Protein AF-D6PL75-F1 (afdb_monomer_lite)

Organism: NCBI:txid743654

Radius of gyration: 16.35 Å; chains: 1; bounding box: 37×18×47 Å

Foldseek 3Di:
DDPVVVVVVCVVLVVLVVVLVVVLVVLVVVQVPDPDRDPVSVVVSVVSNVVSVVVNVVVVVVVVVVVD

pLDDT: mean 74.58, std 12.01, range [45.56, 88.31]

Secondary structure (DSSP, 8-state):
--HHHHHHTTHHHHHHHHHHHHHHHHHHHHHHH-SS--HHHHHHHHHHHHHHHHHHHHHHHHHHHHT-

Structure (mmCIF, N/CA/C/O backbone):
data_AF-D6PL75-F1
#
_entry.id   AF-D6PL75-F1
#
loop_
_atom_site.group_PDB
_atom_site.id
_atom_site.type_symbol
_atom_site.label_atom_id
_atom_site.label_alt_id
_atom_site.label_comp_id
_atom_site.label_asym_id
_atom_site.label_entity_id
_atom_site.label_seq_id
_atom_site.pdbx_PDB_ins_code
_atom_site.Cartn_x
_atom_site.Cartn_y
_atom_site.Cartn_z
_atom_site.occupancy
_atom_site.B_iso_or_equiv
_atom_site.auth_seq_id
_atom_site.auth_comp_id
_atom_site.auth_asym_id
_atom_site.auth_atom_id
_atom_site.pdbx_PDB_model_num
ATOM 1 N N . MET A 1 1 ? -27.402 -9.234 16.001 1.00 46.47 1 MET A N 1
ATOM 2 C CA . MET A 1 1 ? -25.987 -8.922 16.306 1.00 46.47 1 MET A CA 1
ATOM 3 C C . MET A 1 1 ? -25.789 -7.435 16.095 1.00 46.47 1 MET A C 1
ATOM 5 O O . MET A 1 1 ? -25.982 -6.972 14.980 1.00 46.47 1 MET A O 1
ATOM 9 N N . ASN A 1 2 ? -25.542 -6.692 17.174 1.00 45.72 2 ASN A N 1
ATOM 10 C CA . ASN A 1 2 ? -25.510 -5.229 17.164 1.00 45.72 2 ASN A CA 1
ATOM 11 C C . ASN A 1 2 ? -24.219 -4.704 16.516 1.00 45.72 2 ASN A C 1
ATOM 13 O O . ASN A 1 2 ? -23.137 -5.247 16.747 1.00 45.72 2 ASN A O 1
ATOM 17 N N . VAL A 1 3 ? -24.336 -3.620 15.746 1.00 61.19 3 VAL A N 1
ATOM 18 C CA . VAL A 1 3 ? -23.226 -2.924 15.060 1.00 61.19 3 VAL A CA 1
ATOM 19 C C . VAL A 1 3 ? -22.140 -2.474 16.056 1.00 61.19 3 VAL A C 1
ATOM 21 O O . VAL A 1 3 ? -20.953 -2.440 15.737 1.00 61.19 3 VAL A O 1
ATOM 24 N N . GLU A 1 4 ? -22.529 -2.238 17.310 1.00 57.38 4 GLU A N 1
ATOM 25 C CA . GLU A 1 4 ? -21.646 -1.858 18.417 1.00 57.38 4 GLU A CA 1
ATOM 26 C C . GLU A 1 4 ? -20.605 -2.931 18.784 1.00 57.38 4 GLU A C 1
ATOM 28 O O . GLU A 1 4 ? -19.492 -2.599 19.192 1.00 57.38 4 GLU A O 1
ATOM 33 N N . THR A 1 5 ? -20.910 -4.224 18.613 1.00 55.38 5 THR A N 1
ATOM 34 C CA . THR A 1 5 ? -19.946 -5.307 18.885 1.00 55.38 5 THR A CA 1
ATOM 35 C C . THR A 1 5 ? -18.916 -5.436 17.758 1.00 55.38 5 THR A C 1
ATOM 37 O O . THR A 1 5 ? -17.755 -5.744 18.017 1.00 55.38 5 THR A O 1
ATOM 40 N N . PHE A 1 6 ? -19.316 -5.136 16.518 1.00 54.56 6 PHE A N 1
ATOM 41 C CA . PHE A 1 6 ? -18.433 -5.128 15.348 1.00 54.56 6 PHE A CA 1
ATOM 42 C C . PHE A 1 6 ? -17.400 -3.991 15.425 1.00 54.56 6 PHE A C 1
ATOM 44 O O . PHE A 1 6 ? -16.223 -4.197 15.134 1.00 54.56 6 PHE A O 1
ATOM 51 N N . LEU A 1 7 ? -17.816 -2.816 15.910 1.00 55.91 7 LEU A N 1
ATOM 52 C CA . LEU A 1 7 ? -16.926 -1.686 16.200 1.00 55.91 7 LEU A CA 1
ATOM 53 C C . LEU A 1 7 ? -15.983 -1.973 17.383 1.00 55.91 7 LEU A C 1
ATOM 55 O O . LEU A 1 7 ? -14.791 -1.680 17.296 1.00 55.91 7 LEU A O 1
ATOM 59 N N . LYS A 1 8 ? -16.473 -2.620 18.453 1.00 57.00 8 LYS A N 1
ATOM 60 C CA . LYS A 1 8 ? -15.659 -2.985 19.632 1.00 57.00 8 LYS A CA 1
ATOM 61 C C . LYS A 1 8 ? -14.514 -3.953 19.333 1.00 57.00 8 LYS A C 1
ATOM 63 O O . LYS A 1 8 ? -13.527 -3.960 20.060 1.00 57.00 8 LYS A O 1
ATOM 68 N N . TRP A 1 9 ? -14.623 -4.774 18.290 1.00 59.47 9 TRP A N 1
ATOM 69 C CA . TRP A 1 9 ? -13.628 -5.811 17.996 1.00 59.47 9 TRP A CA 1
ATOM 70 C C . TRP A 1 9 ? -12.439 -5.338 17.152 1.00 59.47 9 TRP A C 1
ATOM 72 O O . TRP A 1 9 ? -11.603 -6.158 16.771 1.00 59.47 9 TRP A O 1
ATOM 82 N N . LYS A 1 10 ? -12.348 -4.036 16.834 1.00 63.44 10 LYS A N 1
ATOM 83 C CA . LYS A 1 10 ? -11.293 -3.481 15.965 1.00 63.44 10 LYS A CA 1
ATOM 84 C C . LYS A 1 10 ? -11.119 -4.274 14.653 1.00 63.44 10 LYS A C 1
ATOM 86 O O . LYS A 1 10 ? -10.028 -4.357 14.091 1.00 63.44 10 LYS A O 1
ATOM 91 N N . ILE A 1 11 ? -12.200 -4.869 14.143 1.00 66.88 11 ILE A N 1
ATOM 92 C CA . ILE A 1 11 ? -12.149 -5.717 12.946 1.00 66.88 11 ILE A CA 1
ATOM 93 C C . ILE A 1 11 ? -11.916 -4.877 11.685 1.00 66.88 11 ILE A C 1
ATOM 95 O O . ILE A 1 11 ? -11.123 -5.260 10.833 1.00 66.88 11 ILE A O 1
ATOM 99 N N . LEU A 1 12 ? -12.537 -3.695 11.613 1.00 68.38 12 LEU A N 1
ATOM 100 C CA . LEU A 1 12 ? -12.367 -2.717 10.539 1.00 68.38 12 LEU A CA 1
ATOM 101 C C . LEU A 1 12 ? -10.891 -2.267 10.396 1.00 68.38 12 LEU A C 1
ATOM 103 O O . LEU A 1 12 ? -10.353 -2.393 9.299 1.00 68.38 12 LEU A O 1
ATOM 107 N 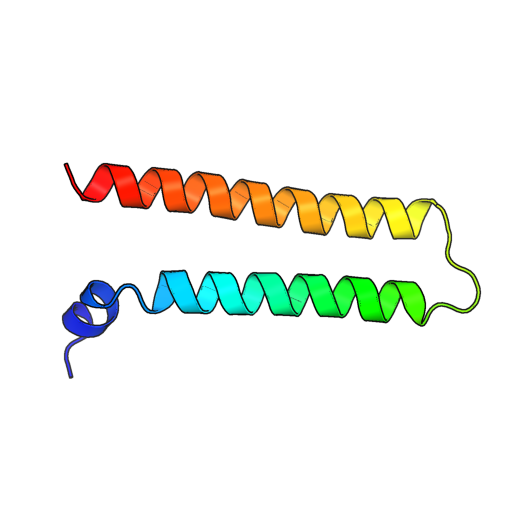N . PRO A 1 13 ? -10.189 -1.878 11.480 1.00 68.44 13 PRO A N 1
ATOM 108 C CA . PRO A 1 13 ? -8.733 -1.681 11.514 1.00 68.44 13 PRO A CA 1
ATOM 109 C C . PRO A 1 13 ? -7.901 -2.792 10.868 1.00 68.44 13 PRO A C 1
ATOM 111 O O . PRO A 1 13 ? -7.031 -2.557 10.029 1.00 68.44 13 PRO A O 1
ATOM 114 N N . ARG A 1 14 ? -8.157 -4.035 11.288 1.00 70.06 14 ARG A N 1
ATOM 115 C CA . ARG A 1 14 ? -7.369 -5.205 10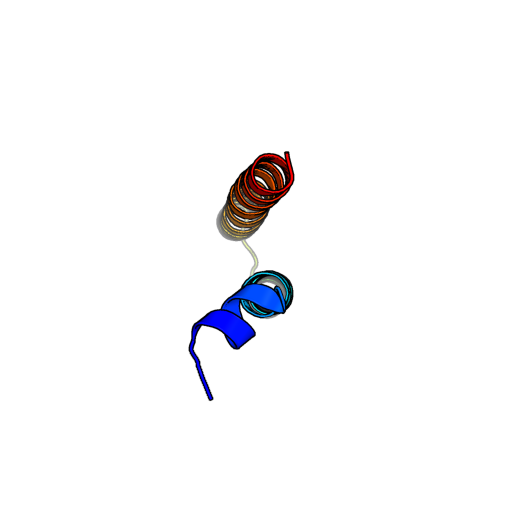.893 1.00 70.06 14 ARG A CA 1
ATOM 116 C C . ARG A 1 14 ? -7.657 -5.600 9.451 1.00 70.06 14 ARG A C 1
ATOM 118 O O . ARG A 1 14 ? -6.740 -5.974 8.726 1.00 70.06 14 ARG A O 1
ATOM 125 N N . LEU A 1 15 ? -8.913 -5.463 9.030 1.00 77.44 15 LEU A N 1
ATOM 126 C CA . LEU A 1 15 ? -9.324 -5.637 7.644 1.00 77.44 15 LEU A CA 1
ATOM 127 C C . LEU A 1 15 ? -8.647 -4.595 6.743 1.00 77.44 15 LEU A C 1
ATOM 129 O O . LEU A 1 15 ? -8.132 -4.952 5.691 1.00 77.44 15 LEU A O 1
ATOM 133 N N . MET A 1 16 ? -8.578 -3.334 7.178 1.00 74.06 16 MET A N 1
ATOM 134 C CA . MET A 1 16 ? -7.907 -2.266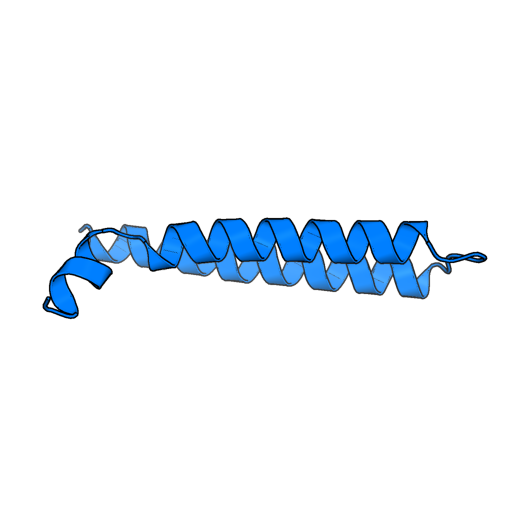 6.431 1.00 74.06 16 MET A CA 1
ATOM 135 C C . MET A 1 16 ? -6.399 -2.509 6.295 1.00 74.06 16 MET A C 1
ATOM 137 O O . MET A 1 16 ? -5.857 -2.273 5.217 1.00 74.06 16 MET A O 1
ATOM 141 N N . MET A 1 17 ? -5.729 -3.059 7.319 1.00 76.69 17 MET A N 1
ATOM 142 C CA . MET A 1 17 ? -4.337 -3.517 7.175 1.00 76.69 17 MET A CA 1
ATOM 143 C C . MET A 1 17 ? -4.197 -4.602 6.106 1.00 76.69 17 MET A C 1
ATOM 145 O O . MET A 1 17 ? -3.345 -4.485 5.229 1.00 76.69 17 MET A O 1
ATOM 149 N N . LEU A 1 18 ? -5.050 -5.630 6.141 1.00 81.75 18 LEU A N 1
ATOM 150 C CA . LEU A 1 18 ? -5.016 -6.713 5.154 1.00 81.75 18 LEU A CA 1
ATOM 151 C C . LEU A 1 18 ? -5.262 -6.207 3.728 1.00 81.75 18 LEU A C 1
ATOM 153 O O . LEU A 1 18 ? -4.534 -6.580 2.810 1.00 81.75 18 LEU A O 1
ATOM 157 N N . VAL A 1 19 ? -6.251 -5.331 3.542 1.00 82.38 19 VAL A N 1
ATOM 158 C CA . VAL A 1 19 ? -6.548 -4.709 2.244 1.00 82.38 19 VAL A CA 1
ATOM 159 C C . VAL A 1 19 ? -5.371 -3.859 1.772 1.00 82.38 19 VAL A C 1
ATOM 161 O O . VAL A 1 19 ? -5.011 -3.930 0.598 1.00 82.38 19 VAL A O 1
ATOM 164 N N . SER A 1 20 ? -4.730 -3.111 2.677 1.00 78.50 20 SER A N 1
ATOM 165 C CA . SER A 1 20 ? -3.555 -2.307 2.344 1.00 78.50 20 SER A CA 1
ATOM 166 C C . SER A 1 20 ? -2.404 -3.176 1.840 1.00 78.50 20 SER A C 1
ATOM 168 O O . SER A 1 20 ? -1.844 -2.892 0.786 1.00 78.50 20 SER A O 1
ATOM 170 N N . THR A 1 21 ? -2.079 -4.264 2.541 1.00 81.94 21 THR A N 1
ATOM 171 C CA . THR A 1 21 ? -1.012 -5.188 2.130 1.00 81.94 21 THR A CA 1
ATOM 172 C C . THR A 1 21 ? -1.326 -5.875 0.798 1.00 81.94 21 THR A C 1
ATOM 174 O O . THR A 1 21 ? -0.444 -5.993 -0.050 1.00 81.94 21 THR A O 1
ATOM 177 N N . LEU A 1 22 ? -2.578 -6.290 0.576 1.00 85.88 22 LEU A N 1
ATOM 178 C CA . LEU A 1 22 ? -3.005 -6.903 -0.687 1.00 85.88 22 LEU A CA 1
ATOM 179 C C . LEU A 1 22 ? -2.912 -5.928 -1.866 1.00 85.88 22 LEU A C 1
ATOM 181 O O . LEU A 1 22 ? -2.438 -6.306 -2.933 1.00 85.88 22 LEU A O 1
ATOM 185 N N . MET A 1 23 ? -3.328 -4.675 -1.679 1.00 83.50 23 MET A N 1
ATOM 186 C CA . MET A 1 23 ? -3.188 -3.622 -2.690 1.00 83.50 23 MET A CA 1
ATOM 187 C C . MET A 1 23 ? -1.715 -3.358 -3.023 1.00 83.50 23 MET A C 1
ATOM 189 O O . MET A 1 23 ? -1.361 -3.305 -4.200 1.00 83.50 23 MET A O 1
ATOM 193 N N . SER A 1 24 ? -0.844 -3.281 -2.009 1.00 82.44 24 SER A N 1
ATOM 194 C CA . SER A 1 24 ? 0.602 -3.144 -2.213 1.00 82.44 24 SER A CA 1
ATOM 195 C C . SER A 1 24 ? 1.189 -4.285 -3.031 1.00 82.44 24 SER A C 1
ATOM 197 O O . SER A 1 24 ? 1.945 -4.050 -3.974 1.00 82.44 24 SER A O 1
ATOM 199 N N . TRP A 1 25 ? 0.787 -5.514 -2.715 1.00 84.25 25 TRP A N 1
ATOM 200 C CA . TRP A 1 25 ? 1.209 -6.697 -3.451 1.00 84.25 25 TRP A CA 1
ATOM 201 C C . TRP A 1 25 ? 0.760 -6.657 -4.914 1.00 84.25 25 TRP A C 1
ATOM 203 O O . TRP A 1 25 ? 1.554 -6.930 -5.806 1.00 84.25 25 TRP A O 1
ATOM 213 N N . ARG A 1 26 ? -0.489 -6.259 -5.179 1.00 86.38 26 ARG A N 1
ATOM 214 C CA . ARG A 1 26 ? -1.029 -6.175 -6.545 1.00 86.38 26 ARG A CA 1
ATOM 215 C C . ARG A 1 26 ? -0.347 -5.111 -7.395 1.00 86.38 26 ARG A C 1
ATOM 217 O O . ARG A 1 26 ? -0.118 -5.346 -8.575 1.00 86.38 26 ARG A O 1
ATOM 224 N N . CYS A 1 27 ? 0.023 -3.973 -6.813 1.00 83.31 27 CYS A N 1
ATOM 225 C CA . CYS A 1 27 ? 0.822 -2.975 -7.524 1.00 83.31 27 CYS A CA 1
ATOM 226 C C . CYS A 1 27 ? 2.236 -3.479 -7.846 1.00 83.31 27 CYS A C 1
ATOM 228 O O . CYS A 1 27 ? 2.750 -3.172 -8.919 1.00 83.31 27 CYS A O 1
ATOM 230 N N . ALA A 1 28 ? 2.856 -4.246 -6.942 1.00 82.81 28 ALA A N 1
ATOM 231 C CA . ALA A 1 28 ? 4.164 -4.849 -7.186 1.00 82.81 28 ALA A CA 1
ATOM 232 C C . ALA A 1 28 ? 4.096 -5.935 -8.271 1.00 82.81 28 ALA A C 1
ATOM 234 O O . ALA A 1 28 ? 4.929 -5.947 -9.169 1.00 82.81 28 ALA A O 1
ATOM 235 N N . GLU A 1 29 ? 3.080 -6.798 -8.222 1.00 85.00 29 GLU A N 1
ATOM 236 C CA . GLU A 1 29 ? 2.825 -7.836 -9.228 1.00 85.00 29 GLU A CA 1
ATOM 237 C C . GLU A 1 29 ? 2.606 -7.217 -10.614 1.00 85.00 29 GLU A C 1
ATOM 239 O O . GLU A 1 29 ? 3.302 -7.580 -11.555 1.00 85.00 29 GLU A O 1
ATOM 244 N N . TRP A 1 30 ? 1.745 -6.197 -10.711 1.00 86.25 30 TRP A N 1
ATOM 245 C CA . TRP A 1 30 ? 1.531 -5.455 -11.955 1.00 86.25 30 TRP A CA 1
ATOM 246 C C . TRP A 1 30 ? 2.823 -4.826 -12.487 1.00 86.25 30 TRP A C 1
ATOM 248 O O . TRP A 1 30 ? 3.122 -4.954 -13.668 1.00 86.25 30 TRP A O 1
ATOM 258 N N . PHE A 1 31 ? 3.620 -4.174 -11.631 1.00 81.06 31 PHE A N 1
ATOM 259 C CA . PHE A 1 31 ? 4.877 -3.550 -12.056 1.00 81.06 31 PHE A CA 1
ATOM 260 C C . PHE A 1 31 ? 5.893 -4.571 -12.590 1.00 81.06 31 PHE A C 1
ATOM 262 O O . PHE A 1 31 ? 6.617 -4.271 -13.535 1.00 81.06 31 PHE A O 1
ATOM 269 N N . MET A 1 32 ? 5.938 -5.767 -12.000 1.00 81.75 32 MET A N 1
ATOM 270 C CA . MET A 1 32 ? 6.830 -6.852 -12.420 1.00 81.75 32 MET A CA 1
ATOM 271 C C . MET A 1 32 ? 6.350 -7.576 -13.685 1.00 81.75 32 MET A C 1
ATOM 273 O O . MET A 1 32 ? 7.165 -8.192 -14.366 1.00 81.75 32 MET A O 1
ATOM 277 N N . GLU A 1 33 ? 5.056 -7.515 -14.001 1.00 87.19 33 GLU A N 1
ATOM 278 C CA . GLU A 1 33 ? 4.469 -8.111 -15.209 1.00 87.19 33 GLU A CA 1
ATOM 279 C C . GLU A 1 33 ? 4.694 -7.254 -16.469 1.00 87.19 33 GLU A C 1
ATOM 281 O O . GLU A 1 33 ? 4.530 -7.732 -17.590 1.00 87.19 33 GLU A O 1
ATOM 286 N N . LEU A 1 34 ? 5.096 -5.988 -16.322 1.00 84.50 34 LEU A N 1
ATOM 287 C CA . LEU A 1 34 ? 5.353 -5.123 -17.470 1.00 84.50 34 LEU A CA 1
ATOM 288 C C . LEU A 1 34 ? 6.621 -5.527 -18.237 1.00 84.50 34 LEU A C 1
ATOM 290 O O . LEU A 1 34 ? 7.717 -5.551 -17.686 1.00 84.50 34 LEU A O 1
ATOM 294 N N . ASP A 1 35 ? 6.469 -5.715 -19.549 1.00 79.75 35 ASP A N 1
ATOM 295 C CA . ASP A 1 35 ? 7.551 -6.081 -20.480 1.00 79.75 35 ASP A CA 1
ATOM 296 C 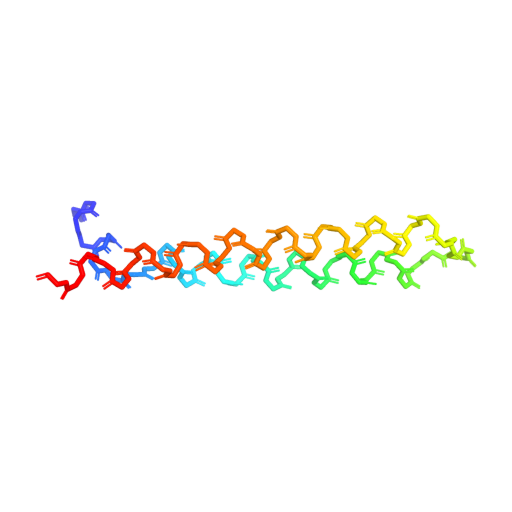C . ASP A 1 35 ? 8.648 -4.994 -20.583 1.00 79.75 35 ASP A C 1
ATOM 298 O O . ASP A 1 35 ? 9.830 -5.287 -20.753 1.00 79.75 35 ASP A O 1
ATOM 302 N N . ALA A 1 36 ? 8.269 -3.719 -20.407 1.00 82.06 36 ALA A N 1
ATOM 303 C CA . ALA A 1 36 ? 9.175 -2.569 -20.408 1.00 82.06 36 ALA A CA 1
ATOM 304 C C . ALA A 1 36 ? 8.824 -1.577 -19.277 1.00 82.06 36 ALA A C 1
ATOM 306 O O . ALA A 1 36 ? 8.100 -0.603 -19.513 1.00 82.06 36 ALA A O 1
ATOM 307 N N . PRO A 1 37 ? 9.310 -1.798 -18.042 1.00 77.38 37 PRO A N 1
ATOM 308 C CA . PRO A 1 37 ? 9.002 -0.925 -16.915 1.00 77.38 37 PRO A CA 1
ATOM 309 C C . P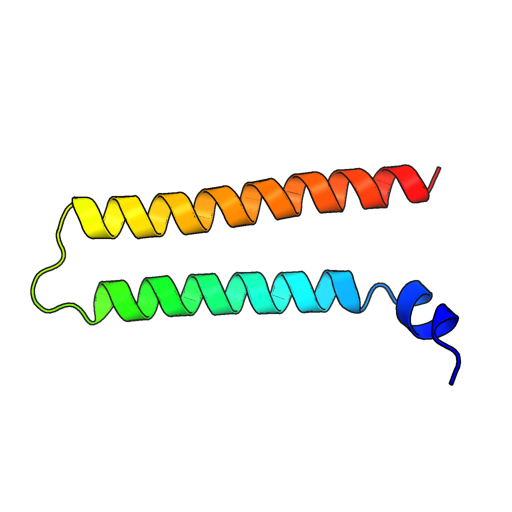RO A 1 37 ? 9.663 0.450 -17.086 1.00 77.38 37 PRO A C 1
ATOM 311 O O . PRO A 1 37 ? 10.878 0.563 -17.264 1.00 77.38 37 PRO A O 1
ATOM 314 N N . THR A 1 38 ? 8.870 1.522 -17.010 1.00 86.69 38 THR A N 1
ATOM 315 C CA . THR A 1 38 ? 9.370 2.901 -17.117 1.00 86.69 38 THR A CA 1
ATOM 316 C C . THR A 1 38 ? 9.576 3.550 -15.746 1.00 86.69 38 THR A C 1
ATOM 318 O O . THR A 1 38 ? 8.914 3.224 -14.757 1.00 86.69 38 THR A O 1
ATOM 321 N N . ALA A 1 39 ? 10.455 4.557 -15.685 1.00 84.75 39 ALA A N 1
ATOM 322 C CA . ALA A 1 39 ? 10.675 5.343 -14.467 1.00 84.75 39 ALA A CA 1
ATOM 323 C C . ALA A 1 39 ? 9.413 6.089 -13.982 1.00 84.75 39 ALA A C 1
ATOM 325 O O . ALA A 1 39 ? 9.265 6.360 -12.793 1.00 84.75 39 ALA A O 1
ATOM 326 N N . SER A 1 40 ? 8.478 6.415 -14.881 1.00 85.00 40 SER A N 1
ATOM 327 C CA . SER A 1 40 ? 7.206 7.040 -14.504 1.00 85.00 40 SER A CA 1
ATOM 328 C C . SER A 1 40 ? 6.249 6.058 -13.822 1.00 85.00 40 SER A C 1
ATOM 330 O O . SER A 1 40 ? 5.537 6.443 -12.895 1.00 85.00 40 SER A O 1
ATOM 332 N N . GLN A 1 41 ? 6.253 4.785 -14.224 1.00 79.94 41 GLN A N 1
ATOM 333 C CA . GLN A 1 41 ? 5.416 3.746 -13.618 1.00 79.94 41 GLN A CA 1
ATOM 334 C C . GLN A 1 41 ? 5.905 3.365 -12.219 1.00 79.94 41 GLN A C 1
ATOM 336 O O . GLN A 1 41 ? 5.089 3.221 -11.308 1.00 79.94 41 GLN A O 1
ATOM 341 N N . SER A 1 42 ? 7.222 3.286 -12.008 1.00 84.62 42 SER A N 1
ATOM 342 C CA . SER A 1 42 ? 7.780 3.050 -10.670 1.00 84.62 42 SER A CA 1
ATOM 343 C C . SER A 1 42 ? 7.495 4.218 -9.719 1.00 84.62 42 SER A C 1
ATOM 345 O O . SER A 1 42 ? 7.150 4.000 -8.555 1.00 84.62 42 SER A O 1
ATOM 347 N N . ALA A 1 43 ? 7.551 5.458 -10.220 1.00 86.44 43 ALA A N 1
ATOM 348 C CA . ALA A 1 43 ? 7.165 6.641 -9.458 1.00 86.44 43 ALA A CA 1
ATOM 349 C C . ALA A 1 43 ? 5.680 6.609 -9.058 1.00 86.44 43 ALA A C 1
ATOM 351 O O . ALA A 1 43 ? 5.357 6.891 -7.905 1.00 86.44 43 ALA A O 1
ATOM 352 N N . PHE A 1 44 ? 4.782 6.208 -9.967 1.00 84.81 44 PHE A N 1
ATOM 353 C CA . PHE A 1 44 ? 3.358 6.048 -9.657 1.00 84.81 44 PHE A CA 1
ATOM 354 C C . PHE A 1 44 ? 3.125 5.012 -8.548 1.00 84.81 44 PHE A C 1
ATOM 356 O O . PHE A 1 44 ? 2.453 5.318 -7.562 1.00 84.81 44 PHE A O 1
ATOM 363 N N . VAL A 1 45 ? 3.740 3.827 -8.648 1.00 85.44 45 VAL A N 1
ATOM 364 C CA . VAL A 1 45 ? 3.638 2.780 -7.614 1.00 85.44 45 VAL A CA 1
ATOM 365 C C . VAL A 1 45 ? 4.143 3.292 -6.259 1.00 85.44 45 VAL A C 1
ATOM 367 O O . VAL A 1 45 ? 3.479 3.092 -5.244 1.00 85.44 45 VAL A O 1
ATOM 370 N N . SER A 1 46 ? 5.260 4.025 -6.235 1.00 86.19 46 SER A N 1
ATOM 371 C CA . SER A 1 46 ? 5.813 4.624 -5.013 1.00 86.19 46 SER A CA 1
ATOM 372 C C . SER A 1 46 ? 4.857 5.626 -4.349 1.00 86.19 46 SER A C 1
ATOM 374 O O . SER A 1 46 ? 4.634 5.561 -3.138 1.00 86.19 46 SER A O 1
ATOM 376 N N . VAL A 1 47 ? 4.223 6.510 -5.129 1.00 88.31 47 VAL A N 1
ATOM 377 C CA . VAL A 1 47 ? 3.249 7.487 -4.607 1.00 88.31 47 VAL A CA 1
ATOM 378 C C . VAL A 1 47 ? 2.034 6.785 -4.002 1.00 88.31 47 VAL A C 1
ATOM 380 O O . VAL A 1 47 ? 1.609 7.142 -2.903 1.00 88.31 47 VAL A O 1
ATOM 383 N N . VAL A 1 48 ? 1.506 5.757 -4.673 1.00 84.81 48 VAL A N 1
ATOM 384 C CA . VAL A 1 48 ? 0.362 4.977 -4.174 1.00 84.81 48 VAL A CA 1
ATOM 385 C C . VAL A 1 48 ? 0.708 4.304 -2.839 1.00 84.81 48 VAL A C 1
ATOM 387 O O . VAL A 1 48 ? -0.050 4.433 -1.877 1.00 84.81 48 VAL A O 1
ATOM 390 N N . MET A 1 49 ? 1.885 3.672 -2.731 1.00 83.69 49 MET A N 1
ATOM 391 C CA . MET A 1 49 ? 2.345 3.049 -1.478 1.00 83.69 49 MET A CA 1
ATOM 392 C C . MET A 1 49 ? 2.575 4.066 -0.350 1.00 83.69 49 MET A C 1
ATOM 394 O O . MET A 1 49 ? 2.221 3.816 0.809 1.00 83.69 49 MET A O 1
ATOM 398 N N . GLY A 1 50 ? 3.148 5.227 -0.678 1.00 84.12 50 GLY A N 1
ATOM 399 C CA . GLY A 1 50 ? 3.419 6.297 0.282 1.00 84.12 50 GLY A CA 1
ATOM 400 C C . GLY A 1 50 ? 2.142 6.894 0.875 1.00 84.12 50 GLY A C 1
ATOM 401 O O . GLY A 1 50 ? 2.030 7.032 2.095 1.00 84.12 50 GLY A O 1
ATOM 402 N N . VAL A 1 51 ? 1.144 7.185 0.033 1.00 85.81 51 VAL A N 1
ATOM 403 C CA . VAL A 1 51 ? -0.150 7.733 0.473 1.00 85.81 51 VAL A CA 1
ATOM 404 C C . VAL A 1 51 ? -0.894 6.741 1.368 1.00 85.81 51 VAL A C 1
ATOM 406 O O . VAL A 1 51 ? -1.416 7.140 2.410 1.00 85.81 51 VAL A O 1
ATOM 409 N N . MET A 1 52 ? -0.890 5.448 1.027 1.00 79.00 52 MET A N 1
ATOM 410 C CA . MET A 1 52 ? -1.527 4.413 1.852 1.00 79.00 52 MET A CA 1
ATOM 411 C C . MET A 1 52 ? -0.902 4.318 3.250 1.00 79.00 52 MET A C 1
ATOM 413 O O . MET A 1 52 ? -1.627 4.278 4.245 1.00 79.00 52 MET A O 1
ATOM 417 N N . THR A 1 53 ? 0.430 4.368 3.342 1.00 81.12 53 THR A N 1
ATOM 418 C CA . THR A 1 53 ? 1.145 4.362 4.631 1.00 81.12 53 THR A CA 1
ATOM 419 C C . THR A 1 53 ? 0.838 5.619 5.451 1.00 81.12 53 THR A C 1
ATOM 421 O O . THR A 1 53 ? 0.628 5.534 6.662 1.00 81.12 53 THR A O 1
ATOM 424 N N . GLY A 1 54 ? 0.749 6.785 4.800 1.00 81.81 54 GLY A N 1
ATOM 4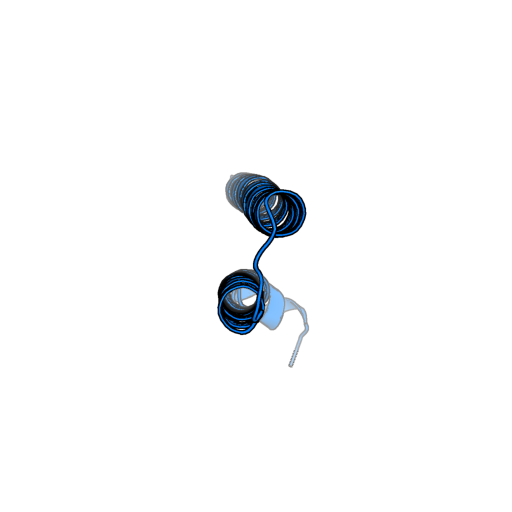25 C CA . GLY A 1 54 ? 0.400 8.052 5.449 1.00 81.81 54 GLY A CA 1
ATOM 426 C C . GLY A 1 54 ? -1.017 8.062 6.028 1.00 81.81 54 GLY A C 1
ATOM 427 O O . GLY A 1 54 ? -1.203 8.416 7.193 1.00 81.81 54 GLY A O 1
ATOM 428 N N . ILE A 1 55 ? -2.011 7.613 5.254 1.00 78.62 55 ILE A N 1
ATOM 429 C CA . ILE A 1 55 ? -3.408 7.508 5.711 1.00 78.62 55 ILE A CA 1
ATOM 430 C C . ILE A 1 55 ? -3.510 6.530 6.886 1.00 78.62 55 ILE A C 1
ATOM 432 O O . ILE A 1 55 ? -4.156 6.834 7.889 1.00 78.62 55 ILE A O 1
ATOM 436 N N . PHE A 1 56 ? -2.830 5.386 6.798 1.00 74.25 56 PHE A N 1
ATOM 437 C CA . PHE A 1 56 ? -2.819 4.394 7.868 1.00 74.25 56 PHE A CA 1
ATOM 438 C C . PHE A 1 56 ? -2.164 4.920 9.156 1.00 74.25 56 PHE A C 1
ATOM 440 O O . PHE A 1 56 ? -2.702 4.724 10.246 1.00 74.25 56 PHE A O 1
ATOM 447 N N . GLY A 1 57 ? -1.052 5.653 9.043 1.00 76.62 57 GLY A N 1
ATOM 448 C CA . GLY A 1 57 ? -0.385 6.283 10.185 1.00 76.62 57 GLY A CA 1
ATOM 449 C C . GLY A 1 57 ? -1.262 7.320 10.894 1.00 76.62 57 GLY A C 1
ATOM 450 O O . GLY A 1 57 ? -1.335 7.331 12.124 1.00 76.62 57 GLY A O 1
ATOM 451 N N . ILE A 1 58 ? -1.988 8.149 10.132 1.00 77.25 58 ILE A N 1
ATOM 452 C CA . ILE A 1 58 ? -2.965 9.104 10.685 1.00 77.25 58 ILE A CA 1
ATOM 453 C C . ILE A 1 58 ? -4.076 8.356 11.425 1.00 77.25 58 ILE A C 1
ATOM 455 O O . ILE A 1 58 ? -4.456 8.741 12.532 1.00 77.25 58 ILE A O 1
ATOM 459 N N . TRP A 1 59 ? -4.569 7.272 10.832 1.00 73.19 59 TRP A N 1
ATOM 460 C CA . TRP A 1 59 ? -5.676 6.491 11.360 1.00 73.19 59 TRP A CA 1
ATOM 461 C C . TRP A 1 59 ? -5.310 5.743 12.666 1.00 73.19 59 TRP A C 1
ATOM 463 O O . TRP A 1 59 ? -6.054 5.839 13.643 1.00 73.19 59 TRP A O 1
ATOM 473 N N . ILE A 1 60 ? -4.115 5.136 12.770 1.00 71.62 60 ILE A N 1
ATOM 474 C CA . ILE A 1 60 ? -3.574 4.617 14.051 1.00 71.62 60 ILE A CA 1
ATOM 475 C C . ILE A 1 60 ? -3.455 5.738 15.092 1.00 71.62 60 ILE A C 1
ATOM 477 O O . ILE A 1 60 ? -3.806 5.556 16.261 1.00 71.62 60 ILE A O 1
ATOM 481 N N . GLY A 1 61 ? -2.967 6.910 14.677 1.00 70.12 61 GLY A N 1
ATOM 482 C CA . GLY A 1 61 ? -2.845 8.072 15.555 1.00 70.12 61 GLY A CA 1
ATOM 483 C C . GLY A 1 61 ? -4.190 8.565 16.097 1.00 70.12 61 GLY A C 1
ATOM 484 O O . GLY A 1 61 ? -4.237 9.126 17.192 1.00 70.12 61 GLY A O 1
ATOM 485 N N . GLN A 1 62 ? -5.286 8.349 15.366 1.00 70.19 62 GLN A N 1
ATOM 486 C CA . GLN A 1 62 ? -6.643 8.633 15.831 1.00 70.19 62 GLN A CA 1
ATOM 487 C C . GLN A 1 62 ? -7.157 7.559 16.794 1.00 70.19 62 GLN A C 1
ATOM 489 O O . GLN A 1 62 ? -7.708 7.922 17.830 1.00 70.19 62 GLN A O 1
ATOM 494 N N . GLU A 1 63 ? -6.928 6.268 16.532 1.00 63.88 63 GLU A N 1
ATOM 495 C CA . GLU A 1 63 ? -7.323 5.203 17.469 1.00 63.88 63 GLU A CA 1
ATOM 496 C C . GLU A 1 63 ? -6.670 5.349 18.849 1.00 63.88 63 GLU A C 1
ATOM 498 O O . GLU A 1 63 ? -7.342 5.176 19.862 1.00 63.88 63 GLU A O 1
ATOM 503 N N . HIS A 1 64 ? -5.385 5.707 18.911 1.00 58.91 64 HIS A N 1
ATOM 504 C CA . HIS A 1 64 ? -4.689 5.928 20.185 1.00 58.91 64 HIS A CA 1
ATOM 505 C C . HIS A 1 64 ? -5.245 7.108 20.996 1.00 58.91 64 HIS A C 1
ATOM 507 O O . HIS A 1 64 ? -5.036 7.165 22.206 1.00 58.91 64 HIS A O 1
ATOM 513 N N . LYS A 1 65 ? -5.928 8.062 20.352 1.00 56.00 65 LYS A N 1
ATOM 514 C CA . LYS A 1 65 ? -6.572 9.193 21.037 1.00 56.00 65 LYS A CA 1
ATOM 515 C C . LYS A 1 65 ? -7.937 8.834 21.621 1.00 56.00 65 LYS A C 1
ATOM 517 O O . LYS A 1 65 ? -8.364 9.517 22.537 1.00 56.00 65 LYS A O 1
ATOM 522 N N . VAL A 1 66 ? -8.604 7.804 21.097 1.00 54.59 66 VAL A N 1
ATOM 523 C CA . VAL A 1 66 ? -9.921 7.343 21.578 1.00 54.59 66 VAL A CA 1
ATOM 524 C C . VAL A 1 66 ? -9.800 6.517 22.871 1.00 54.59 66 VAL A C 1
ATOM 526 O O . VAL A 1 66 ? -10.785 6.347 23.578 1.00 54.59 66 VAL A O 1
ATOM 529 N N . ASP A 1 67 ? -8.597 6.036 23.197 1.00 51.59 67 ASP A N 1
ATOM 530 C CA . ASP A 1 67 ? -8.307 5.203 24.379 1.00 51.59 67 ASP A CA 1
ATOM 531 C C . ASP A 1 67 ? -7.839 6.008 25.617 1.00 51.59 67 ASP A C 1
ATOM 533 O O . ASP A 1 67 ? -7.435 5.425 26.621 1.00 51.59 67 ASP A O 1
ATOM 537 N N . LYS A 1 68 ? -7.863 7.348 25.557 1.00 45.56 68 LYS A N 1
ATOM 538 C CA . LYS A 1 68 ? -7.615 8.250 26.698 1.00 45.56 68 LYS A CA 1
ATOM 539 C C . LYS A 1 68 ? -8.898 8.950 27.116 1.00 45.56 68 LYS A C 1
ATOM 541 O O . LYS A 1 68 ? -9.057 9.144 28.340 1.00 45.56 68 LYS A O 1
#

Sequence (68 aa):
MNVETFLKWKILPRLMMLVSTLMSWRCAEWFMELDAPTASQSAFVSVVMGVMTGIFGIWIGQEHKVDK